Protein AF-A0A3B9H917-F1 (afdb_monomer_lite)

Structure (mmCIF, N/CA/C/O backbone):
data_AF-A0A3B9H917-F1
#
_entry.id   AF-A0A3B9H917-F1
#
loop_
_atom_site.group_PDB
_atom_site.id
_atom_site.type_symbol
_atom_site.label_atom_id
_atom_site.label_alt_id
_atom_site.label_comp_id
_atom_site.label_asym_id
_atom_site.label_entity_id
_atom_site.label_seq_id
_atom_site.pdbx_PDB_ins_code
_atom_site.Cartn_x
_atom_site.Cartn_y
_atom_site.Cartn_z
_atom_site.occupancy
_atom_site.B_iso_or_equiv
_atom_site.auth_seq_id
_atom_site.auth_comp_id
_atom_site.auth_asym_id
_atom_site.auth_atom_id
_atom_site.pdbx_PDB_model_num
ATOM 1 N N . MET A 1 1 ? -26.638 -20.341 11.329 1.00 59.06 1 MET A N 1
ATOM 2 C CA . MET A 1 1 ? -25.816 -20.155 12.547 1.00 59.06 1 MET A CA 1
ATOM 3 C C . MET A 1 1 ? -25.449 -18.675 12.696 1.00 59.06 1 MET A C 1
ATOM 5 O O . MET A 1 1 ? -24.546 -18.207 12.025 1.00 59.06 1 MET A O 1
ATOM 9 N N . ARG A 1 2 ? -26.202 -17.895 13.486 1.00 81.06 2 ARG A N 1
ATOM 10 C CA . ARG A 1 2 ? -25.954 -16.447 13.729 1.00 81.06 2 ARG A CA 1
ATOM 11 C C . ARG A 1 2 ? -25.958 -16.078 15.219 1.00 81.06 2 ARG A C 1
ATOM 13 O O . ARG A 1 2 ? -25.772 -14.920 15.576 1.00 81.06 2 ARG A O 1
ATOM 20 N N . PHE A 1 3 ? -26.165 -17.072 16.080 1.00 89.19 3 PHE A N 1
ATOM 21 C CA . PHE A 1 3 ? -26.288 -16.901 17.523 1.00 89.19 3 PHE A CA 1
ATOM 22 C C . PHE A 1 3 ? -25.012 -16.336 18.180 1.00 89.19 3 PHE A C 1
ATOM 24 O O . PHE A 1 3 ? -25.141 -15.367 18.929 1.00 89.19 3 PHE A O 1
ATOM 31 N N . PRO A 1 4 ? -23.785 -16.794 17.839 1.00 89.00 4 PRO A N 1
ATOM 32 C CA . PRO A 1 4 ? -22.564 -16.228 18.422 1.00 89.00 4 PRO A CA 1
ATOM 33 C C . PRO A 1 4 ? -22.366 -14.753 18.054 1.00 89.00 4 PRO A C 1
ATOM 35 O O . PRO A 1 4 ? -22.036 -13.941 18.909 1.00 89.00 4 PRO A O 1
ATOM 38 N N . PHE A 1 5 ? -22.648 -14.381 16.799 1.00 86.19 5 PHE A N 1
ATOM 39 C CA . PHE A 1 5 ? -22.530 -12.997 16.332 1.00 86.19 5 PHE A CA 1
ATOM 40 C C . PHE A 1 5 ? -23.593 -12.080 16.956 1.00 86.19 5 PHE A C 1
ATOM 42 O O . PHE A 1 5 ? -23.309 -10.932 17.294 1.00 86.19 5 PHE A O 1
ATOM 49 N N . TYR A 1 6 ? -24.813 -12.594 17.157 1.00 87.12 6 TYR A N 1
ATOM 50 C CA . TYR A 1 6 ? -25.875 -11.885 17.874 1.00 87.12 6 TYR A CA 1
ATOM 51 C C . TYR A 1 6 ? -25.475 -11.587 19.326 1.00 87.12 6 TYR A C 1
ATOM 53 O O . TYR A 1 6 ? -25.646 -10.456 19.786 1.00 87.12 6 TYR A O 1
ATOM 61 N N . ILE A 1 7 ? -24.876 -12.560 20.022 1.00 85.44 7 ILE A N 1
ATOM 62 C CA . ILE A 1 7 ? -24.346 -12.358 21.375 1.00 85.44 7 ILE A CA 1
ATOM 63 C C . ILE A 1 7 ? -23.172 -11.372 21.345 1.00 85.44 7 ILE A C 1
ATOM 65 O O . ILE A 1 7 ? -23.207 -10.378 22.064 1.00 85.44 7 ILE A O 1
ATOM 69 N N . ALA A 1 8 ? -22.182 -11.568 20.475 1.00 85.81 8 ALA A N 1
ATOM 70 C CA . ALA A 1 8 ? -21.013 -10.694 20.388 1.00 85.81 8 ALA A CA 1
ATOM 71 C C . ALA A 1 8 ? -21.401 -9.223 20.153 1.00 85.81 8 ALA A C 1
ATOM 73 O O . ALA A 1 8 ? -21.003 -8.352 20.925 1.00 85.81 8 ALA A O 1
ATOM 74 N N . LYS A 1 9 ? -22.259 -8.940 19.162 1.00 81.38 9 LYS A N 1
ATOM 75 C CA . LYS A 1 9 ? -22.733 -7.575 18.869 1.00 81.38 9 LYS A CA 1
ATOM 76 C C . LYS A 1 9 ? -23.518 -6.977 20.035 1.00 81.38 9 LYS A C 1
ATOM 78 O O . LYS A 1 9 ? -23.330 -5.804 20.359 1.00 81.38 9 LYS A O 1
ATOM 83 N N . ARG A 1 10 ? -24.377 -7.773 20.686 1.00 81.81 10 ARG A N 1
ATOM 84 C CA . ARG A 1 10 ? -25.142 -7.331 21.860 1.00 81.81 10 ARG A CA 1
ATOM 85 C C . ARG A 1 10 ? -24.220 -6.899 22.993 1.00 81.81 10 ARG A C 1
ATOM 87 O O . ARG A 1 10 ? -24.525 -5.905 23.634 1.00 81.81 10 ARG A O 1
ATOM 94 N N . TYR A 1 11 ? -23.122 -7.611 23.237 1.00 77.12 11 TYR A N 1
ATOM 95 C CA . TYR A 1 11 ? -22.175 -7.281 24.307 1.00 77.12 11 TYR A CA 1
ATOM 96 C C . TYR A 1 11 ? -21.204 -6.156 23.934 1.00 77.12 11 TYR A C 1
ATOM 98 O O . TYR A 1 11 ? -20.870 -5.362 24.811 1.00 77.12 11 TYR A O 1
ATOM 106 N N . LEU A 1 12 ? -20.821 -6.049 22.659 1.00 78.38 12 LEU A N 1
ATOM 107 C CA . LEU A 1 12 ? -19.955 -4.987 22.136 1.00 78.38 12 LEU A CA 1
ATOM 108 C C . LEU A 1 12 ? -20.639 -3.608 22.150 1.00 78.38 12 LEU A C 1
ATOM 110 O O . LEU A 1 12 ? -19.991 -2.609 22.422 1.00 78.38 12 LEU A O 1
ATOM 114 N N . VAL A 1 13 ? -21.955 -3.550 21.902 1.00 72.31 13 VAL A N 1
ATOM 115 C CA . VAL A 1 13 ? -22.742 -2.296 21.830 1.00 72.31 13 VAL A CA 1
ATOM 116 C C . VAL A 1 13 ? -23.631 -2.088 23.073 1.00 72.31 13 VAL A C 1
ATOM 118 O O . VAL A 1 13 ? -24.425 -1.150 23.144 1.00 72.31 13 VAL A O 1
ATOM 121 N N . SER A 1 14 ? -23.539 -2.962 24.083 1.00 68.12 14 SER A N 1
ATOM 122 C CA . SER A 1 14 ? -24.414 -2.892 25.261 1.00 68.12 14 SER A CA 1
ATOM 123 C C . SER A 1 14 ? -24.209 -1.589 26.039 1.00 68.12 14 SER A C 1
ATOM 125 O O . SER A 1 14 ? -23.095 -1.282 26.466 1.00 68.12 14 SER A O 1
ATOM 127 N N . LYS A 1 15 ? -25.304 -0.863 26.311 1.00 60.16 15 LYS A N 1
ATOM 128 C CA . LYS A 1 15 ? -25.345 0.257 27.265 1.00 60.16 15 LYS A CA 1
ATOM 129 C C . LYS A 1 15 ? -25.138 -0.278 28.691 1.00 60.16 15 LYS A C 1
ATOM 131 O O . LYS A 1 15 ? -26.089 -0.418 29.453 1.00 60.16 15 LYS A O 1
ATOM 136 N N . LYS A 1 16 ? -23.904 -0.634 29.054 1.00 62.16 16 LYS A N 1
ATOM 137 C CA . LYS A 1 16 ? -23.563 -1.020 30.430 1.00 62.16 16 LYS A CA 1
ATOM 138 C C . LYS A 1 16 ? -23.491 0.227 31.316 1.00 62.16 16 LYS A C 1
ATOM 140 O O . LYS A 1 16 ? -23.000 1.267 30.888 1.00 62.16 16 LYS A O 1
ATOM 145 N N . SER A 1 17 ? -23.936 0.091 32.568 1.00 60.75 17 SER A N 1
ATOM 146 C CA . SER A 1 17 ? -23.948 1.154 33.590 1.00 60.75 17 SER A CA 1
ATOM 147 C C . SER A 1 17 ? -22.587 1.844 33.784 1.00 60.75 17 SER A C 1
ATOM 149 O O . SER A 1 17 ? -22.527 3.016 34.145 1.00 60.75 17 SER A O 1
ATOM 151 N N . HIS A 1 18 ? -21.483 1.144 33.500 1.00 64.38 18 HIS A N 1
ATOM 152 C CA . HIS A 1 18 ? -20.128 1.689 33.544 1.00 64.38 18 HIS A CA 1
ATOM 153 C C . HIS A 1 18 ? -19.668 2.115 32.143 1.00 64.38 18 HIS A C 1
ATOM 155 O O . HIS A 1 18 ? -19.108 1.310 31.394 1.00 64.38 18 HIS A O 1
ATOM 161 N N . LYS A 1 19 ? -19.864 3.399 31.801 1.00 73.19 19 LYS A N 1
ATOM 162 C CA . LYS A 1 19 ? -19.417 4.010 30.527 1.00 73.19 19 LYS A CA 1
ATOM 163 C C . LYS A 1 19 ? -17.939 3.734 30.200 1.00 73.19 19 LYS A C 1
ATOM 165 O O . LYS A 1 19 ? -17.595 3.621 29.029 1.00 73.19 19 LYS A O 1
ATOM 170 N N . ILE A 1 20 ? -17.097 3.569 31.225 1.00 82.56 20 ILE A N 1
ATOM 171 C CA . ILE A 1 20 ? -15.658 3.279 31.113 1.00 82.56 20 ILE A CA 1
ATOM 172 C C . ILE A 1 20 ? -15.368 2.060 30.226 1.00 82.56 20 ILE A C 1
ATOM 174 O O . ILE A 1 20 ? -14.477 2.124 29.385 1.00 82.56 20 ILE A O 1
ATOM 178 N N . ILE A 1 21 ? -16.138 0.973 30.351 1.00 82.69 21 ILE A N 1
ATOM 179 C CA . ILE A 1 21 ? -15.883 -0.260 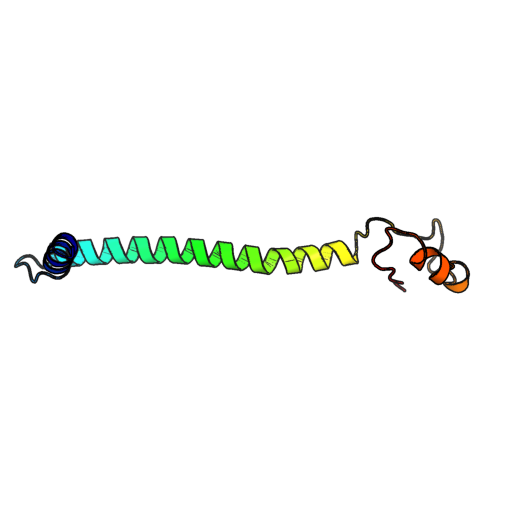29.585 1.00 82.69 21 ILE A CA 1
ATOM 180 C C . ILE A 1 21 ? -16.062 -0.013 28.080 1.00 82.69 21 ILE A C 1
ATOM 182 O O . ILE A 1 21 ? -15.266 -0.485 27.272 1.00 82.69 21 ILE A O 1
ATOM 186 N N . ASN A 1 22 ? -17.080 0.765 27.701 1.00 81.81 22 ASN A N 1
ATOM 187 C CA . ASN A 1 22 ? -17.336 1.104 26.302 1.00 81.81 22 ASN A CA 1
ATOM 188 C C . ASN A 1 22 ? -16.240 2.018 25.729 1.00 81.81 22 ASN A C 1
ATOM 190 O O . ASN A 1 22 ? -15.847 1.857 24.580 1.00 81.81 22 ASN A O 1
ATOM 194 N N . VAL A 1 23 ? -15.709 2.940 26.542 1.00 85.50 23 VAL A N 1
ATOM 195 C CA . VAL A 1 23 ? -14.596 3.819 26.146 1.00 85.50 23 VAL A CA 1
ATOM 196 C C . VAL A 1 23 ? -13.322 3.012 25.896 1.00 85.50 23 VAL A C 1
ATOM 198 O O . VAL A 1 23 ? -12.710 3.174 24.846 1.00 85.50 23 VAL A O 1
ATOM 201 N N . ILE A 1 24 ? -12.953 2.103 26.806 1.00 88.44 24 ILE A N 1
ATOM 202 C CA . ILE A 1 24 ? -11.771 1.243 26.628 1.00 88.44 24 ILE A CA 1
ATOM 203 C C . ILE A 1 24 ? -11.927 0.386 25.367 1.00 88.44 24 ILE A C 1
ATOM 205 O O . ILE A 1 24 ? -11.027 0.362 24.533 1.00 88.44 24 ILE A O 1
ATOM 209 N N . SER A 1 25 ? -13.089 -0.251 25.182 1.00 87.25 25 SER A N 1
ATOM 210 C CA . SER A 1 25 ? -13.356 -1.068 23.992 1.00 87.25 25 SER A CA 1
ATOM 211 C C . SER A 1 25 ? -13.261 -0.262 22.694 1.00 87.25 25 SER A C 1
ATOM 213 O O . SER A 1 25 ? -12.746 -0.774 21.703 1.00 87.25 25 SER A O 1
ATOM 215 N N . LEU A 1 26 ? -13.744 0.985 22.684 1.00 86.81 26 LEU A N 1
ATOM 216 C CA . LEU A 1 26 ? -13.661 1.864 21.518 1.00 86.81 26 LEU A CA 1
ATOM 217 C C . LEU A 1 26 ? -12.204 2.217 21.195 1.00 86.81 26 LEU A C 1
ATOM 219 O O . LEU A 1 26 ? -11.804 2.126 20.038 1.00 86.81 26 LEU A O 1
ATOM 223 N N . ILE A 1 27 ? -11.410 2.572 22.210 1.00 92.88 27 ILE A N 1
ATOM 224 C CA . ILE A 1 27 ? -9.988 2.902 22.043 1.00 92.88 27 ILE A CA 1
ATOM 225 C C . ILE A 1 27 ? -9.214 1.685 21.528 1.00 92.88 27 ILE A C 1
ATOM 227 O O . ILE A 1 27 ? -8.411 1.827 20.610 1.00 92.88 27 ILE A O 1
ATOM 231 N N . SER A 1 28 ? -9.481 0.484 22.050 1.00 93.44 28 SER A N 1
ATOM 232 C CA . SER A 1 28 ? -8.843 -0.747 21.567 1.00 93.44 28 SER A CA 1
ATOM 233 C C . SER A 1 28 ? -9.142 -1.012 20.092 1.00 93.44 28 SER A C 1
ATOM 235 O O . SER A 1 28 ? -8.226 -1.286 19.320 1.00 93.44 28 SER A O 1
ATOM 237 N N . VAL A 1 29 ? -10.409 -0.894 19.679 1.00 92.38 29 VAL A N 1
ATOM 238 C CA . VAL A 1 29 ? -10.800 -1.095 18.275 1.00 92.38 29 VAL A CA 1
ATOM 239 C C . VAL A 1 29 ? -10.198 -0.014 17.379 1.00 92.38 29 VAL A C 1
ATOM 241 O O . VAL A 1 29 ? -9.670 -0.339 16.320 1.00 92.38 29 VAL A O 1
ATOM 244 N N . ALA A 1 30 ? -10.222 1.251 17.806 1.00 96.06 30 ALA A N 1
ATOM 245 C CA . ALA A 1 30 ? -9.623 2.352 17.059 1.00 96.06 30 ALA A CA 1
ATOM 246 C C . ALA A 1 30 ? -8.109 2.164 16.882 1.00 96.06 30 ALA A C 1
ATOM 248 O O . ALA A 1 30 ? -7.600 2.351 15.782 1.00 96.06 30 ALA A O 1
ATOM 249 N N . GLY A 1 31 ? -7.400 1.729 17.927 1.00 97.00 31 GLY A N 1
ATOM 250 C CA . GLY A 1 31 ? -5.963 1.462 17.866 1.00 97.00 31 GLY A CA 1
ATOM 251 C C . GLY A 1 31 ? -5.611 0.365 16.861 1.00 97.00 31 GLY A C 1
ATOM 252 O O . GLY A 1 31 ? -4.736 0.566 16.024 1.00 97.00 31 GLY A O 1
ATOM 253 N N . ILE A 1 32 ? -6.332 -0.761 16.894 1.00 96.88 32 ILE A N 1
ATOM 254 C CA . ILE A 1 32 ? -6.137 -1.870 15.943 1.00 96.88 32 ILE A CA 1
ATOM 255 C C . ILE A 1 32 ? -6.492 -1.437 14.516 1.00 96.88 32 ILE A C 1
ATOM 257 O O . ILE A 1 32 ? -5.819 -1.816 13.558 1.00 96.88 32 ILE A O 1
ATOM 261 N N . TRP A 1 33 ? -7.550 -0.642 14.363 1.00 97.44 33 TRP A N 1
ATOM 262 C CA . TRP A 1 33 ? -7.978 -0.152 13.059 1.00 97.44 33 TRP A CA 1
ATOM 263 C C . TRP A 1 33 ? -6.930 0.771 12.436 1.00 97.44 33 TRP A C 1
ATOM 265 O O . TRP A 1 33 ? -6.533 0.548 11.295 1.00 97.44 33 TRP A O 1
ATOM 275 N N . VAL A 1 34 ? -6.422 1.744 13.198 1.00 98.12 34 VAL A N 1
ATOM 276 C CA . VAL A 1 34 ? -5.376 2.665 12.735 1.00 98.12 34 VAL A CA 1
ATOM 277 C C . VAL A 1 34 ? -4.080 1.916 12.427 1.00 98.12 34 VAL A C 1
ATOM 279 O O . VAL A 1 34 ? -3.491 2.154 11.375 1.00 98.12 34 VAL A O 1
ATOM 282 N N . SER A 1 35 ? -3.648 0.987 13.286 1.00 97.81 35 SER A N 1
ATOM 283 C CA . SER A 1 35 ? -2.403 0.239 13.062 1.00 97.81 35 SER A CA 1
ATOM 284 C C . SER A 1 35 ? -2.473 -0.640 11.813 1.00 97.81 35 SER A C 1
ATOM 286 O O . SER A 1 35 ? -1.562 -0.619 10.986 1.00 97.81 35 SER A O 1
ATOM 288 N N . THR A 1 36 ? -3.578 -1.364 11.635 1.00 97.81 36 THR A N 1
ATOM 289 C CA . THR A 1 36 ? -3.773 -2.240 10.474 1.00 97.81 36 THR A CA 1
ATOM 290 C C . THR A 1 36 ? -3.923 -1.423 9.193 1.00 97.81 36 THR A C 1
ATOM 292 O O . THR A 1 36 ? -3.312 -1.758 8.181 1.00 97.81 36 THR A O 1
ATOM 295 N N . ALA A 1 37 ? -4.684 -0.324 9.229 1.00 97.88 37 ALA A N 1
ATOM 296 C CA . ALA A 1 37 ? -4.858 0.551 8.072 1.00 97.88 37 ALA A CA 1
ATOM 297 C C . ALA A 1 37 ? -3.532 1.186 7.637 1.00 97.88 37 ALA A C 1
ATOM 299 O O . ALA A 1 37 ? -3.218 1.170 6.450 1.00 97.88 37 ALA A O 1
ATOM 300 N N . ALA A 1 38 ? -2.726 1.682 8.582 1.00 97.88 38 ALA A N 1
ATOM 301 C CA . ALA A 1 38 ? -1.414 2.249 8.282 1.00 97.88 38 ALA A CA 1
ATOM 302 C C . ALA A 1 38 ? -0.493 1.226 7.598 1.00 97.88 38 ALA A C 1
ATOM 304 O O . ALA A 1 38 ? 0.109 1.541 6.574 1.00 97.88 38 ALA A O 1
ATOM 305 N N . MET A 1 39 ? -0.441 -0.010 8.110 1.00 97.81 39 MET A N 1
ATOM 306 C CA . MET A 1 39 ? 0.355 -1.087 7.511 1.00 97.81 39 MET A CA 1
ATOM 307 C C . MET A 1 39 ? -0.070 -1.374 6.066 1.00 97.81 39 MET A C 1
ATOM 309 O O . MET A 1 39 ? 0.769 -1.443 5.170 1.00 97.81 39 MET A O 1
ATOM 313 N N . VAL A 1 40 ? -1.378 -1.503 5.824 1.00 97.56 40 VAL A N 1
ATOM 314 C CA . VAL A 1 40 ? -1.922 -1.778 4.486 1.00 97.56 40 VAL A CA 1
ATOM 315 C C . VAL A 1 40 ? -1.621 -0.636 3.515 1.00 97.56 40 VAL A C 1
ATOM 317 O O . VAL A 1 40 ? -1.242 -0.897 2.376 1.00 97.56 40 VAL A O 1
ATOM 320 N N . ILE A 1 41 ? -1.743 0.620 3.954 1.00 97.38 41 ILE A N 1
ATOM 321 C CA . ILE A 1 41 ? -1.445 1.793 3.120 1.00 97.38 41 ILE A CA 1
ATOM 322 C C . ILE A 1 41 ? 0.027 1.806 2.701 1.00 97.38 41 ILE A C 1
ATOM 324 O O . ILE A 1 41 ? 0.314 2.001 1.523 1.00 97.38 41 ILE A O 1
ATOM 328 N N . VAL A 1 42 ? 0.954 1.569 3.633 1.00 96.88 42 VAL A N 1
ATOM 329 C CA . VAL A 1 42 ? 2.397 1.558 3.333 1.00 96.88 42 VAL A CA 1
ATOM 330 C C . VAL A 1 42 ? 2.742 0.449 2.343 1.00 96.88 42 VAL A C 1
ATOM 332 O O . VAL A 1 42 ? 3.414 0.711 1.349 1.00 96.88 42 VAL A O 1
ATOM 335 N N . LEU A 1 43 ? 2.234 -0.766 2.563 1.00 96.44 43 LEU A N 1
ATOM 336 C CA . LEU A 1 43 ? 2.454 -1.880 1.637 1.00 96.44 43 LEU A CA 1
ATOM 337 C C . LEU A 1 43 ? 1.858 -1.593 0.255 1.00 96.44 43 LEU A C 1
ATOM 339 O O . LEU A 1 43 ? 2.493 -1.861 -0.757 1.00 96.44 43 LEU A O 1
ATOM 343 N N . SER A 1 44 ? 0.667 -0.993 0.197 1.00 96.06 44 SER A N 1
ATOM 344 C CA . SER A 1 44 ? 0.055 -0.600 -1.073 1.00 96.06 44 SER A CA 1
ATOM 345 C C . SER A 1 44 ? 0.876 0.458 -1.808 1.00 96.06 44 SER A C 1
ATOM 347 O O . SER A 1 44 ? 0.972 0.401 -3.032 1.00 96.06 44 SER A O 1
ATOM 349 N N . ALA A 1 45 ? 1.453 1.421 -1.087 1.00 95.50 45 ALA A N 1
ATOM 350 C CA . ALA A 1 45 ? 2.326 2.429 -1.673 1.00 95.50 45 ALA A CA 1
ATOM 351 C C . ALA A 1 45 ? 3.610 1.794 -2.220 1.00 95.50 45 ALA A C 1
ATOM 353 O O . ALA A 1 45 ? 3.996 2.112 -3.338 1.00 95.50 45 ALA A O 1
ATOM 354 N N . PHE A 1 46 ? 4.228 0.864 -1.484 1.00 92.69 46 PHE A N 1
ATOM 355 C CA . PHE A 1 46 ? 5.403 0.127 -1.958 1.00 92.69 46 PHE A CA 1
ATOM 356 C C . PHE A 1 46 ? 5.103 -0.730 -3.184 1.00 92.69 46 PHE A C 1
ATOM 358 O O . PHE A 1 46 ? 5.847 -0.635 -4.151 1.00 92.69 46 PHE A O 1
ATOM 365 N N . ASN A 1 47 ? 3.981 -1.451 -3.210 1.00 91.06 47 ASN A N 1
ATOM 366 C CA . ASN A 1 47 ? 3.579 -2.225 -4.388 1.00 91.06 47 ASN A CA 1
ATOM 367 C C . ASN A 1 47 ? 3.382 -1.335 -5.630 1.00 91.06 47 ASN A C 1
ATOM 369 O O . ASN A 1 47 ? 3.728 -1.726 -6.737 1.00 91.06 47 ASN A O 1
ATOM 373 N N . GLY A 1 48 ? 2.817 -0.133 -5.467 1.00 88.62 48 GLY A N 1
ATOM 374 C CA . GLY A 1 48 ? 2.678 0.821 -6.573 1.00 88.62 48 GLY A CA 1
ATOM 375 C C . GLY A 1 48 ? 3.997 1.492 -6.968 1.00 88.62 48 GLY A C 1
ATOM 376 O O . GLY A 1 48 ? 4.200 1.825 -8.132 1.00 88.62 48 GLY A O 1
ATOM 377 N N . PHE A 1 49 ? 4.893 1.696 -6.003 1.00 89.06 49 PHE A N 1
ATOM 378 C CA . PHE A 1 49 ? 6.194 2.324 -6.208 1.00 89.06 49 PHE A CA 1
ATOM 379 C C . PHE A 1 49 ? 7.205 1.375 -6.853 1.00 89.06 49 PHE A C 1
ATOM 381 O O . PHE A 1 49 ? 8.031 1.835 -7.631 1.00 89.06 49 PHE A O 1
ATOM 388 N N . GLU A 1 50 ? 7.116 0.071 -6.589 1.00 85.56 50 GLU A N 1
ATOM 389 C CA . GLU A 1 50 ? 8.001 -0.955 -7.150 1.00 85.56 50 GLU A CA 1
ATOM 390 C C . GLU A 1 50 ? 8.069 -0.874 -8.679 1.00 85.56 50 GLU A C 1
ATOM 392 O O . GLU A 1 50 ? 9.158 -0.721 -9.219 1.00 85.56 50 GLU A O 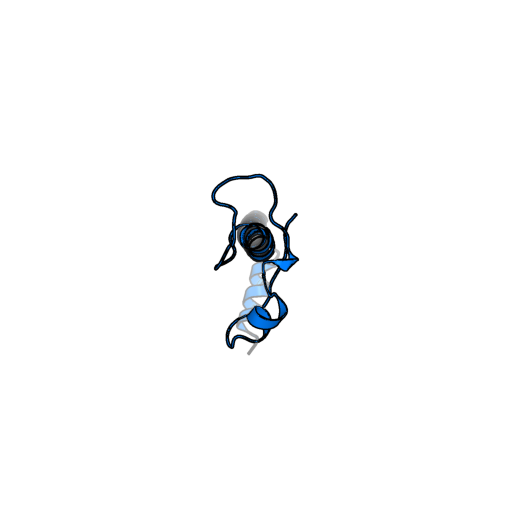1
ATOM 397 N N . GLY A 1 51 ? 6.926 -0.819 -9.370 1.00 81.88 51 GLY A N 1
ATOM 398 C CA . GLY A 1 51 ? 6.908 -0.690 -10.833 1.00 81.88 51 GLY A CA 1
ATOM 399 C C . GLY A 1 51 ? 7.436 0.655 -11.353 1.00 81.88 51 GLY A C 1
ATOM 400 O O . GLY A 1 51 ? 7.996 0.726 -12.445 1.00 81.88 51 GLY A O 1
ATOM 401 N N . VAL A 1 52 ? 7.298 1.736 -10.575 1.00 83.12 52 VAL A N 1
ATOM 402 C CA . VAL A 1 52 ? 7.874 3.046 -10.933 1.00 83.12 52 VAL A CA 1
ATOM 403 C C . VAL A 1 52 ? 9.392 3.009 -10.802 1.00 83.12 52 VAL A C 1
ATOM 405 O O . VAL A 1 52 ? 10.098 3.518 -11.668 1.00 83.12 52 VAL A O 1
ATOM 408 N N . VAL A 1 53 ? 9.894 2.401 -9.731 1.00 80.94 53 VAL A N 1
ATOM 409 C CA . VAL A 1 53 ? 11.327 2.235 -9.494 1.00 80.94 53 VAL A CA 1
ATOM 410 C C . VAL A 1 53 ? 11.932 1.321 -10.552 1.00 80.94 53 VAL A C 1
ATOM 412 O O . VAL A 1 53 ? 12.912 1.710 -11.178 1.00 80.94 53 VAL A O 1
ATOM 415 N N . GLU A 1 54 ? 11.323 0.164 -10.808 1.00 77.69 54 GLU A N 1
ATOM 416 C CA . GLU A 1 54 ? 11.750 -0.772 -11.851 1.00 77.69 54 GLU A CA 1
ATOM 417 C C . GLU A 1 54 ? 11.825 -0.082 -13.218 1.00 77.69 54 GLU A C 1
ATOM 419 O O . GLU A 1 54 ? 12.870 -0.121 -13.859 1.00 77.69 54 GLU A O 1
ATOM 424 N N . GLY A 1 55 ? 10.791 0.667 -13.616 1.00 75.06 55 GLY A N 1
ATOM 425 C CA . GLY A 1 55 ? 10.800 1.413 -14.878 1.00 75.06 55 GLY A CA 1
ATOM 426 C C . GLY A 1 55 ? 11.920 2.457 -14.983 1.00 75.06 55 GLY A C 1
ATOM 427 O O . GLY A 1 55 ? 12.477 2.651 -16.064 1.00 75.06 55 GLY A O 1
ATOM 428 N N . VAL A 1 56 ? 12.286 3.110 -13.874 1.00 74.44 56 VAL A N 1
ATOM 429 C CA . VAL A 1 56 ? 13.428 4.041 -13.841 1.00 74.44 56 VAL A CA 1
ATOM 430 C C . VAL A 1 56 ? 14.753 3.294 -14.001 1.00 74.44 56 VAL A C 1
ATOM 432 O O . VAL A 1 56 ? 15.610 3.764 -14.745 1.00 74.44 56 VAL A O 1
ATOM 435 N N . TYR A 1 57 ? 14.922 2.139 -13.354 1.00 68.56 57 TYR A N 1
ATOM 436 C CA . TYR A 1 57 ? 16.155 1.352 -13.454 1.00 68.56 57 TYR A CA 1
ATOM 437 C C . TYR A 1 57 ? 16.319 0.686 -14.827 1.00 68.56 57 TYR A C 1
ATOM 439 O O . TYR A 1 57 ? 17.394 0.793 -15.415 1.00 68.56 57 TYR A O 1
ATOM 447 N N . THR A 1 58 ? 15.274 0.075 -15.395 1.00 65.94 58 THR A N 1
ATOM 448 C CA . THR A 1 58 ? 15.342 -0.609 -16.704 1.00 65.94 58 THR A CA 1
ATOM 449 C C . THR A 1 58 ? 15.666 0.341 -17.861 1.00 65.94 58 THR A C 1
ATOM 451 O O . THR A 1 58 ? 16.300 -0.066 -18.834 1.00 65.94 58 THR A O 1
ATOM 454 N N . ALA A 1 59 ? 15.288 1.621 -17.764 1.00 65.56 59 ALA A N 1
ATOM 455 C CA . ALA A 1 59 ? 15.647 2.625 -18.769 1.00 65.56 59 ALA A CA 1
ATOM 456 C C . ALA A 1 59 ? 17.165 2.880 -18.856 1.00 65.56 59 ALA A C 1
ATOM 458 O O . ALA A 1 59 ? 17.646 3.365 -19.880 1.00 65.56 59 ALA A O 1
ATOM 459 N N . THR A 1 60 ? 17.914 2.568 -17.796 1.00 62.53 60 THR A N 1
ATOM 460 C CA . THR A 1 60 ? 19.360 2.816 -17.698 1.00 62.53 60 THR A CA 1
ATOM 461 C C . THR A 1 60 ? 20.211 1.548 -17.619 1.00 62.53 60 THR A C 1
ATOM 463 O O . THR A 1 60 ? 21.333 1.568 -18.123 1.00 62.53 60 THR A O 1
ATOM 466 N N . ASP A 1 61 ? 19.683 0.457 -17.057 1.00 65.88 61 ASP A N 1
ATOM 467 C CA . ASP A 1 61 ? 20.346 -0.847 -16.903 1.00 65.88 61 ASP A CA 1
ATOM 468 C C . ASP A 1 61 ? 19.619 -1.913 -17.736 1.00 65.88 61 ASP A C 1
ATOM 470 O O . ASP A 1 61 ? 18.903 -2.774 -17.227 1.00 65.88 61 ASP A O 1
ATOM 474 N N . THR A 1 62 ? 19.763 -1.825 -19.057 1.00 73.56 62 THR A N 1
ATOM 475 C CA . THR A 1 62 ? 19.295 -2.8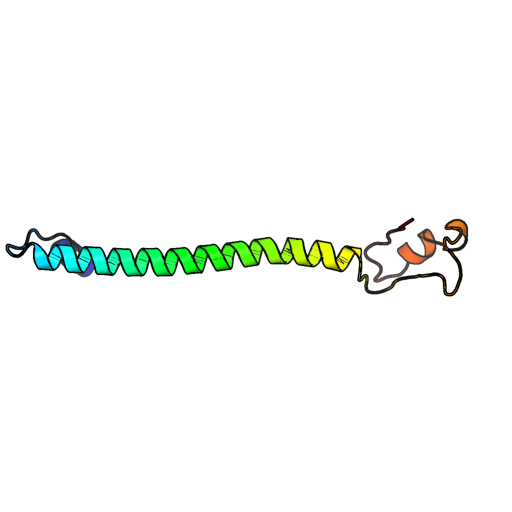70 -19.979 1.00 73.56 62 THR A CA 1
ATOM 476 C C . THR A 1 62 ? 20.260 -4.061 -19.949 1.00 73.56 62 THR A C 1
ATOM 478 O O . THR A 1 62 ? 21.470 -3.857 -19.849 1.00 73.56 62 THR A O 1
ATOM 481 N N . ASP A 1 63 ? 19.757 -5.293 -20.102 1.00 76.19 63 ASP A N 1
ATOM 482 C CA . ASP A 1 63 ? 20.572 -6.527 -20.062 1.00 76.19 63 ASP A CA 1
ATOM 483 C C . ASP A 1 63 ? 21.778 -6.499 -21.015 1.00 76.19 63 ASP A C 1
ATOM 485 O O . ASP A 1 63 ? 22.840 -7.055 -20.729 1.00 76.19 63 ASP A O 1
ATOM 489 N N . LEU A 1 64 ? 21.614 -5.840 -22.164 1.00 76.00 64 LEU A N 1
ATOM 490 C CA . LEU A 1 64 ? 22.662 -5.612 -23.146 1.00 76.00 64 LEU A CA 1
ATOM 491 C C . LEU A 1 64 ? 22.670 -4.137 -23.537 1.00 76.00 64 LEU A C 1
ATOM 493 O O . LEU A 1 64 ? 21.700 -3.620 -24.090 1.00 76.00 64 LEU A O 1
ATOM 497 N N . LYS A 1 65 ? 23.799 -3.474 -23.286 1.00 79.31 65 LYS A N 1
ATOM 498 C CA . LYS A 1 65 ? 24.038 -2.081 -23.658 1.00 79.31 65 LYS A CA 1
ATOM 499 C C . LYS A 1 65 ? 25.228 -2.002 -24.604 1.00 79.31 65 LYS A C 1
ATOM 501 O O . LYS A 1 65 ? 26.308 -2.508 -24.304 1.00 79.31 65 LYS A O 1
ATOM 506 N N . VAL A 1 66 ? 25.032 -1.346 -25.743 1.00 77.44 66 VAL A N 1
ATOM 507 C CA . VAL A 1 66 ? 26.105 -1.042 -26.693 1.00 77.44 66 VAL A CA 1
ATOM 508 C C . VAL A 1 66 ? 26.532 0.401 -26.463 1.00 77.44 66 VAL A C 1
ATOM 510 O O . VAL A 1 66 ? 25.753 1.325 -26.681 1.00 77.44 66 VAL A O 1
ATOM 513 N N . GLU A 1 67 ? 27.763 0.595 -26.001 1.00 78.44 67 GLU A N 1
ATOM 514 C CA . GLU A 1 67 ? 28.345 1.917 -25.775 1.00 78.44 67 GLU A CA 1
ATOM 515 C C . GLU A 1 67 ? 29.706 2.053 -26.458 1.00 78.44 67 GLU A C 1
ATOM 517 O O . GLU A 1 67 ? 30.419 1.075 -26.700 1.00 78.44 67 GLU A O 1
ATOM 522 N N . LEU A 1 68 ? 30.065 3.289 -26.801 1.00 77.19 68 LEU A N 1
ATOM 523 C CA . LEU A 1 68 ? 31.368 3.579 -27.377 1.00 77.19 68 LEU A CA 1
ATOM 524 C C . LEU A 1 68 ? 32.463 3.446 -26.320 1.00 77.19 68 LEU A C 1
ATOM 526 O O . LEU A 1 68 ? 32.386 4.051 -25.255 1.00 77.19 68 LEU A O 1
ATOM 530 N N . LYS A 1 69 ? 33.539 2.734 -26.672 1.00 78.12 69 LYS A N 1
ATOM 531 C CA . LYS A 1 69 ? 34.759 2.683 -25.856 1.00 78.12 69 LYS A CA 1
ATOM 532 C C . LYS A 1 69 ? 35.439 4.056 -25.755 1.00 78.12 69 LYS A C 1
ATOM 534 O O . LYS A 1 69 ? 35.992 4.386 -24.713 1.00 78.12 69 LYS A O 1
ATOM 539 N N . GLU A 1 70 ? 35.394 4.843 -26.833 1.00 77.00 70 GLU A N 1
ATOM 540 C CA . GLU A 1 70 ? 35.927 6.207 -26.910 1.00 77.00 70 GLU A CA 1
ATOM 541 C C . GLU A 1 70 ? 35.050 7.066 -27.840 1.00 77.00 70 GLU A C 1
ATOM 543 O O . GLU A 1 70 ? 34.658 6.612 -28.915 1.00 77.00 70 GLU A O 1
ATOM 548 N N . GLY A 1 71 ? 34.749 8.310 -27.448 1.00 75.44 71 GLY A N 1
ATOM 549 C CA . GLY A 1 71 ? 33.922 9.246 -28.229 1.00 75.44 71 GLY A CA 1
ATOM 550 C C . GLY A 1 71 ? 32.622 9.662 -27.526 1.00 75.44 71 GLY A C 1
ATOM 551 O O . GLY A 1 71 ? 32.407 9.321 -26.368 1.00 75.44 71 GLY A O 1
ATOM 552 N N . LYS A 1 72 ? 31.780 10.455 -28.210 1.00 71.44 72 LYS A N 1
ATOM 553 C CA . LYS A 1 72 ? 30.512 10.991 -27.659 1.00 71.44 72 LYS A CA 1
ATOM 554 C C . LYS A 1 72 ? 29.243 10.431 -28.306 1.00 71.44 72 LYS A C 1
ATOM 556 O O . LYS A 1 72 ? 28.226 10.359 -27.634 1.00 71.44 72 LYS A O 1
ATOM 561 N N . SER A 1 73 ? 29.294 10.050 -29.581 1.00 72.12 73 SER A N 1
ATOM 562 C CA . SER A 1 73 ? 28.144 9.526 -30.328 1.00 72.12 73 SER A CA 1
ATOM 563 C C . SER A 1 73 ? 28.645 8.584 -31.420 1.00 72.12 73 SER A C 1
ATOM 565 O O . SER A 1 73 ? 29.714 8.828 -31.984 1.00 72.12 73 SER A O 1
ATOM 567 N N . PHE A 1 74 ? 27.899 7.515 -31.703 1.00 75.69 74 PHE A N 1
ATOM 568 C CA . PHE A 1 74 ? 28.169 6.601 -32.814 1.00 75.69 74 PHE A CA 1
ATOM 569 C C . PHE A 1 74 ? 27.090 6.732 -33.884 1.00 75.69 74 PHE A C 1
ATOM 571 O O . PHE A 1 74 ? 25.961 7.121 -33.591 1.00 75.69 74 PHE A O 1
ATOM 578 N N . ASP A 1 75 ? 27.454 6.426 -35.126 1.00 74.75 75 ASP A N 1
ATOM 579 C CA . ASP A 1 75 ? 26.510 6.429 -36.236 1.00 74.75 75 ASP A CA 1
ATOM 580 C C . ASP A 1 75 ? 25.567 5.224 -36.111 1.00 74.75 75 ASP A C 1
ATOM 582 O O . ASP A 1 75 ? 26.014 4.072 -36.076 1.00 74.75 75 ASP A O 1
ATOM 586 N N . SER A 1 76 ? 24.264 5.487 -36.015 1.00 67.06 76 SER A N 1
ATOM 587 C CA . SER A 1 76 ? 23.244 4.451 -35.849 1.00 67.06 76 SER A CA 1
ATOM 588 C C . SER A 1 76 ? 23.157 3.522 -37.059 1.00 67.06 76 SER A C 1
ATOM 590 O O . SER A 1 76 ? 22.735 2.380 -36.906 1.00 67.06 76 SER A O 1
ATOM 592 N N . THR A 1 77 ? 23.641 3.933 -38.239 1.00 69.00 77 THR A N 1
ATOM 593 C CA . THR A 1 77 ? 23.676 3.064 -39.428 1.00 69.00 77 THR A CA 1
ATOM 594 C C . THR A 1 77 ? 24.699 1.933 -39.326 1.00 69.00 77 THR A C 1
ATOM 596 O O . THR A 1 77 ? 24.655 0.995 -40.119 1.00 69.00 77 THR A O 1
ATOM 599 N N . LEU A 1 78 ? 25.643 2.010 -38.379 1.00 68.50 78 LEU A N 1
ATOM 600 C CA . LEU A 1 78 ? 26.628 0.950 -38.132 1.00 68.50 78 LEU A CA 1
ATOM 601 C C . LEU A 1 78 ? 26.033 -0.233 -37.356 1.00 68.50 78 LEU A C 1
ATOM 603 O O . LEU A 1 78 ? 26.631 -1.309 -37.330 1.00 68.50 78 LEU A O 1
ATOM 607 N N . VAL A 1 79 ? 24.866 -0.048 -36.734 1.00 73.31 79 VAL A N 1
ATOM 608 C CA . VAL A 1 79 ? 24.160 -1.078 -35.972 1.00 73.31 79 VAL A CA 1
ATOM 609 C C . VAL A 1 79 ? 22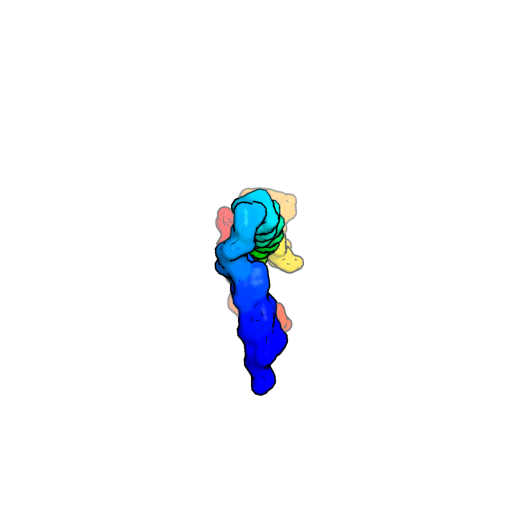.933 -1.510 -36.769 1.00 73.31 79 VAL A C 1
ATOM 611 O O . VAL A 1 79 ? 21.986 -0.750 -36.945 1.00 73.31 79 VAL A O 1
ATOM 614 N N . ALA A 1 80 ? 22.943 -2.749 -37.262 1.00 76.62 80 ALA A N 1
ATOM 615 C CA . ALA A 1 80 ? 21.820 -3.313 -38.007 1.00 76.62 80 ALA A CA 1
ATOM 616 C C . ALA A 1 80 ? 20.666 -3.671 -37.054 1.00 76.62 80 ALA A C 1
ATOM 618 O O . ALA A 1 80 ? 20.531 -4.818 -36.630 1.00 76.62 80 ALA A O 1
ATOM 619 N N . GLN A 1 81 ? 19.844 -2.679 -36.705 1.00 75.75 81 GLN A N 1
ATOM 620 C CA . GLN A 1 81 ? 18.738 -2.826 -35.755 1.00 75.75 81 GLN A CA 1
ATOM 621 C C . GLN A 1 81 ? 17.727 -3.898 -36.194 1.00 75.75 81 GLN A C 1
ATOM 623 O O . GLN A 1 81 ? 17.381 -4.764 -35.398 1.00 75.75 81 GLN A O 1
ATOM 628 N N . GLU A 1 82 ? 17.363 -3.932 -37.481 1.00 79.31 82 GLU A N 1
ATOM 629 C CA . GLU A 1 82 ? 16.473 -4.965 -38.043 1.00 79.31 82 GLU A CA 1
ATOM 630 C C . GLU A 1 82 ? 17.030 -6.388 -37.885 1.00 79.31 82 GLU A C 1
ATOM 632 O O . GLU A 1 82 ? 16.284 -7.332 -37.634 1.00 79.31 82 GLU A O 1
ATOM 637 N N . ALA A 1 83 ? 18.351 -6.560 -38.005 1.00 80.00 83 ALA A N 1
ATOM 638 C CA . ALA A 1 83 ? 18.980 -7.867 -37.839 1.00 80.00 83 ALA A CA 1
ATOM 639 C C . ALA A 1 83 ? 18.990 -8.317 -36.371 1.00 80.00 83 ALA A C 1
ATOM 641 O O . ALA A 1 83 ? 18.950 -9.516 -36.110 1.00 80.00 83 ALA A O 1
ATOM 642 N N . ILE A 1 84 ? 19.037 -7.371 -35.428 1.00 80.38 84 ILE A N 1
ATOM 643 C CA . ILE A 1 84 ? 18.995 -7.637 -33.985 1.00 80.38 84 ILE A CA 1
ATOM 644 C C . ILE A 1 84 ? 17.566 -7.972 -33.545 1.00 80.38 84 ILE A C 1
ATOM 646 O O . ILE A 1 84 ? 17.375 -8.915 -32.786 1.00 80.38 84 ILE A O 1
ATOM 650 N N . GLU A 1 85 ? 16.560 -7.263 -34.056 1.00 81.81 85 GLU A N 1
ATOM 651 C CA . GLU A 1 85 ? 15.143 -7.548 -33.778 1.00 81.81 85 GLU A CA 1
ATOM 652 C C . GLU A 1 85 ? 14.681 -8.903 -34.331 1.00 81.81 85 GLU A C 1
ATOM 654 O O . GLU A 1 85 ? 13.740 -9.497 -33.812 1.00 81.81 85 GLU A O 1
ATOM 659 N N . ALA A 1 86 ? 15.360 -9.426 -35.356 1.00 84.25 86 ALA A N 1
ATOM 660 C CA . ALA A 1 86 ? 15.087 -10.747 -35.916 1.00 84.25 86 ALA A CA 1
ATOM 661 C C . ALA A 1 86 ? 15.659 -11.917 -35.084 1.00 84.25 86 ALA A C 1
ATOM 663 O O . ALA A 1 86 ? 15.393 -13.077 -35.410 1.00 84.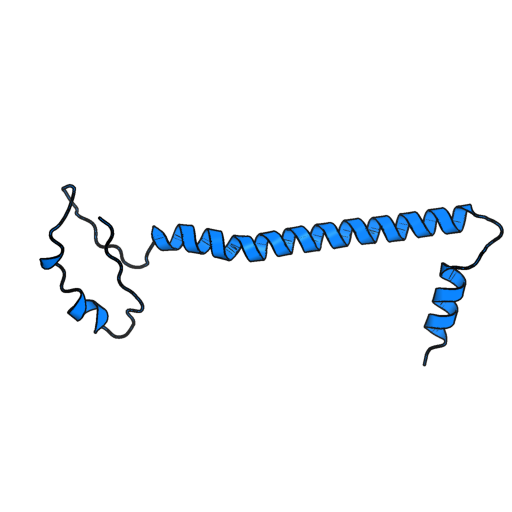25 86 ALA A O 1
ATOM 664 N N . ILE A 1 87 ? 16.462 -11.649 -34.047 1.00 85.06 87 ILE A N 1
ATOM 665 C CA . ILE A 1 87 ? 17.039 -12.688 -33.183 1.00 85.06 87 ILE A CA 1
ATOM 666 C C . ILE A 1 87 ? 15.980 -13.169 -32.186 1.00 85.06 87 ILE A C 1
ATOM 668 O O . ILE A 1 87 ? 15.401 -12.381 -31.440 1.00 85.06 87 ILE A O 1
ATOM 672 N N . ASP A 1 88 ? 15.773 -14.486 -32.133 1.00 80.75 88 ASP A N 1
ATOM 673 C CA . ASP A 1 88 ? 14.863 -15.105 -31.168 1.00 80.75 88 ASP A CA 1
ATOM 674 C C . ASP A 1 88 ? 15.348 -14.851 -29.728 1.00 80.75 88 ASP A C 1
ATOM 676 O O . ASP A 1 88 ? 16.485 -15.175 -29.373 1.00 80.75 88 ASP A O 1
ATOM 680 N N . GLY A 1 89 ? 14.498 -14.223 -28.912 1.00 81.19 89 GLY A N 1
ATOM 681 C CA . GLY A 1 89 ? 14.816 -13.778 -27.550 1.00 81.19 89 GLY A CA 1
ATOM 682 C C . GLY A 1 89 ? 15.024 -12.268 -27.379 1.00 81.19 89 GLY A C 1
ATOM 683 O O . GLY A 1 89 ? 15.081 -11.802 -26.241 1.00 81.19 89 GLY A O 1
ATOM 684 N N . VAL A 1 90 ? 15.082 -11.482 -28.459 1.00 83.25 90 VAL A N 1
ATOM 685 C CA . VAL A 1 90 ? 15.116 -10.012 -28.372 1.00 83.25 90 VAL A CA 1
ATOM 686 C C . VAL A 1 90 ? 13.689 -9.469 -28.274 1.00 83.25 90 VAL A C 1
ATOM 688 O O . VAL A 1 90 ? 12.913 -9.558 -29.218 1.00 83.25 90 VAL A O 1
ATOM 691 N N . SER A 1 91 ? 13.334 -8.912 -27.112 1.00 81.00 91 SER A N 1
ATOM 692 C CA . SER A 1 91 ? 11.991 -8.358 -26.862 1.00 81.00 91 SER A CA 1
ATOM 693 C C . SER A 1 91 ? 11.837 -6.931 -27.400 1.00 81.00 91 SER A C 1
ATOM 695 O O . SER A 1 91 ? 10.885 -6.629 -28.114 1.00 81.00 91 SER A O 1
ATOM 697 N N . HIS A 1 92 ? 12.795 -6.052 -27.090 1.00 78.69 92 HIS A N 1
ATOM 698 C CA . HIS A 1 92 ? 12.783 -4.655 -27.516 1.00 78.69 92 HIS A CA 1
ATOM 699 C C . HIS A 1 92 ? 14.204 -4.121 -27.700 1.00 78.69 92 HIS A C 1
ATOM 701 O O . HIS A 1 92 ? 15.107 -4.458 -26.936 1.00 78.69 92 HIS A O 1
ATOM 707 N N . THR A 1 93 ? 14.380 -3.241 -28.687 1.00 80.81 93 THR A N 1
ATOM 708 C CA . THR A 1 93 ? 15.595 -2.440 -28.864 1.00 80.81 93 THR A CA 1
ATOM 709 C C . THR A 1 93 ? 15.246 -0.959 -28.693 1.00 80.81 93 THR A C 1
ATOM 711 O O . THR A 1 93 ? 14.157 -0.524 -29.065 1.00 80.81 93 THR A O 1
ATOM 714 N N . SER A 1 94 ? 16.136 -0.175 -28.082 1.00 77.56 94 SER A N 1
ATOM 715 C CA . SER A 1 94 ? 15.950 1.270 -27.904 1.00 77.56 94 SER A CA 1
ATOM 716 C C . SER A 1 94 ? 17.257 1.998 -28.185 1.00 77.56 94 SER A C 1
ATOM 718 O O . SER A 1 94 ? 18.318 1.574 -27.726 1.00 77.56 94 SER A O 1
ATOM 720 N N . PHE A 1 95 ? 17.179 3.088 -28.949 1.00 75.31 95 PHE A N 1
ATOM 721 C CA . PHE A 1 95 ? 18.321 3.939 -29.260 1.00 75.31 95 PHE A CA 1
ATOM 722 C C . PHE A 1 95 ? 18.276 5.192 -28.386 1.00 75.31 95 PHE A C 1
ATOM 724 O O . PHE A 1 95 ? 17.299 5.942 -28.412 1.00 75.31 95 PHE A O 1
ATOM 731 N N . VAL A 1 96 ? 19.341 5.414 -27.618 1.00 69.38 96 VAL A N 1
ATOM 732 C CA . VAL A 1 96 ? 19.496 6.584 -26.749 1.00 69.38 96 VAL A CA 1
ATOM 733 C C . VAL A 1 96 ? 20.581 7.479 -27.350 1.00 69.38 96 VAL A C 1
ATOM 735 O O . VAL A 1 96 ? 21.697 7.012 -27.576 1.00 69.38 96 VAL A O 1
ATOM 738 N N . ILE A 1 97 ? 20.220 8.733 -27.648 1.00 61.84 97 ILE A N 1
ATOM 739 C CA . ILE A 1 97 ? 21.098 9.774 -28.223 1.00 61.84 97 ILE A CA 1
ATOM 740 C C . ILE A 1 97 ? 21.855 10.506 -27.118 1.00 61.84 97 ILE A C 1
ATOM 742 O O . ILE A 1 97 ? 21.196 10.884 -26.122 1.00 61.84 97 ILE A O 1
#

pLDDT: mean 81.17, std 10.44, range [59.06, 98.12]

Sequence (97 aa):
MRFPFYIAKRYLVSKKSHKIINVISLISVAGIWVSTAAMVIVLSAFNGFEGVVEGVYTATDTDLKVELKEGKSFDSTLVAQEAIEAIDGVSHTSFVI

Secondary structure (DSSP, 8-state):
--HHHHHHHHHHS---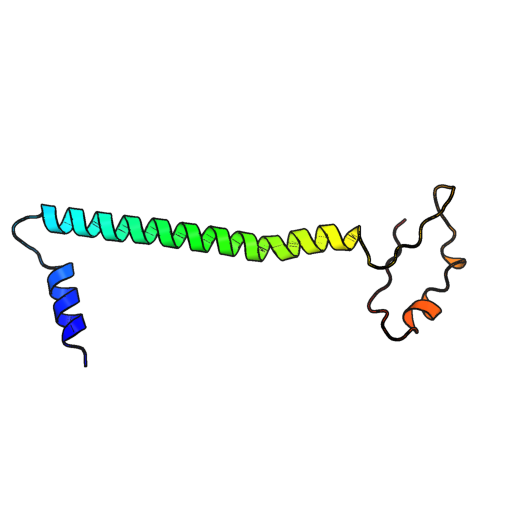S-HHHHHHHHHHHHHHHHHHHHHHHHHHHHHHHHHHHHHHHHTT--SS----SSSS---GGGS-HHHHHTSTT--------

Foldseek 3Di:
DCVVVVVVVCVLPPPDPPVVVNVVSVVVVVVVVVVVVVVVVVVVVCVVVVVVVVVVVCVPDPVDDDDDPDDDDDDPVVDPPVVVVPDPPDDDDDDDD

Radius of gyration: 30.28 Å; chains: 1; bounding box: 62×31×73 Å